Protein AF-A0A2M8N5Y2-F1 (afdb_monomer_lite)

Foldseek 3Di:
DVCLLCLQVVLLVVLLVCLQVVVVVVCCVPPVDDRDCVLVVLSVVLSVVLVVCCVVVVVVLSVVGPCSNVVSSVSSNVSSVVSNVVCVVVVD

Structure (mmCIF, N/CA/C/O backbone):
data_AF-A0A2M8N5Y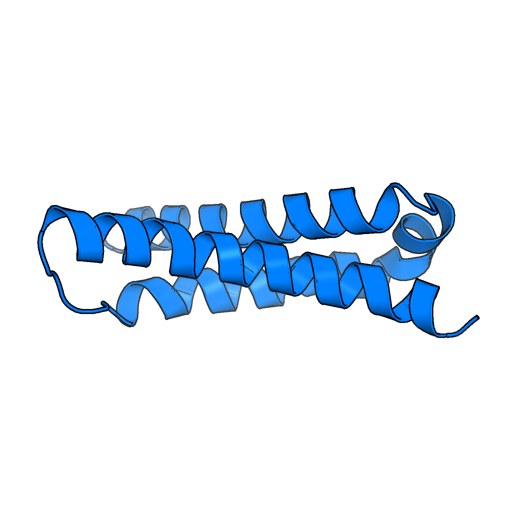2-F1
#
_entry.id   AF-A0A2M8N5Y2-F1
#
loop_
_atom_site.group_PDB
_atom_site.id
_atom_site.type_symbol
_atom_site.label_atom_id
_atom_site.label_alt_id
_atom_site.label_comp_id
_atom_site.label_asym_id
_atom_site.label_entity_id
_atom_site.label_seq_id
_atom_site.pdbx_PDB_ins_code
_atom_site.Cartn_x
_atom_site.Cartn_y
_atom_site.Cartn_z
_atom_site.occupancy
_atom_site.B_iso_or_equiv
_atom_site.auth_seq_id
_atom_site.auth_comp_id
_atom_site.auth_asym_id
_atom_site.auth_atom_id
_atom_site.pdbx_PDB_model_num
ATOM 1 N N . MET A 1 1 ? 20.874 -5.571 -14.216 1.00 52.38 1 MET A N 1
ATOM 2 C CA . MET A 1 1 ? 19.686 -5.401 -15.081 1.00 52.38 1 MET A CA 1
ATOM 3 C C . MET A 1 1 ? 18.423 -6.021 -14.481 1.00 52.38 1 MET A C 1
ATOM 5 O O . MET A 1 1 ? 17.371 -5.435 -14.653 1.00 52.38 1 MET A O 1
ATOM 9 N N . GLU A 1 2 ? 18.494 -7.106 -13.700 1.00 61.81 2 GLU A N 1
ATOM 10 C CA . GLU A 1 2 ? 17.296 -7.721 -13.087 1.00 61.81 2 GLU A CA 1
ATOM 11 C C . GLU A 1 2 ? 16.598 -6.888 -11.995 1.00 61.81 2 GLU A C 1
ATOM 13 O O . GLU A 1 2 ? 15.375 -6.857 -11.927 1.00 61.81 2 GLU A O 1
ATOM 18 N N . TYR A 1 3 ? 17.342 -6.155 -11.162 1.00 64.12 3 TYR A N 1
ATOM 19 C CA . TYR A 1 3 ? 16.774 -5.382 -10.045 1.00 64.12 3 TYR A CA 1
ATOM 20 C C . TYR A 1 3 ? 15.706 -4.356 -10.464 1.00 64.12 3 TYR A C 1
ATOM 22 O O . TYR A 1 3 ? 14.725 -4.173 -9.751 1.00 64.12 3 TYR A O 1
ATOM 30 N N . GLN A 1 4 ? 15.861 -3.710 -11.624 1.00 65.75 4 GLN A N 1
ATOM 31 C CA . GLN A 1 4 ? 14.902 -2.709 -12.109 1.00 65.75 4 GLN A CA 1
ATOM 32 C C . GLN A 1 4 ? 13.549 -3.320 -12.491 1.00 65.75 4 GLN A C 1
ATOM 34 O O . GLN A 1 4 ? 12.541 -2.623 -12.448 1.00 65.75 4 GLN A O 1
ATOM 39 N N . VAL A 1 5 ? 13.520 -4.617 -12.806 1.00 71.19 5 VAL A N 1
ATOM 40 C CA . VAL A 1 5 ? 12.284 -5.356 -13.077 1.00 71.19 5 VAL A CA 1
ATOM 41 C C . VAL A 1 5 ? 11.569 -5.686 -11.769 1.00 71.19 5 VAL A C 1
ATOM 43 O O . VAL A 1 5 ? 10.352 -5.580 -11.700 1.00 71.19 5 VAL A O 1
ATOM 46 N N . TYR A 1 6 ? 12.306 -6.031 -10.708 1.00 76.31 6 TYR A N 1
ATOM 47 C CA . TYR A 1 6 ? 11.714 -6.445 -9.429 1.00 76.31 6 TYR A CA 1
ATOM 48 C C . TYR A 1 6 ? 11.363 -5.283 -8.494 1.00 76.31 6 TYR A C 1
ATOM 50 O O . TYR A 1 6 ? 10.425 -5.388 -7.702 1.00 76.31 6 TYR A O 1
ATOM 58 N N . LEU A 1 7 ? 12.088 -4.165 -8.586 1.00 82.06 7 LEU A N 1
ATOM 59 C CA . LEU A 1 7 ? 11.923 -3.020 -7.692 1.00 82.06 7 LEU A CA 1
ATOM 60 C C . LEU A 1 7 ? 10.487 -2.468 -7.637 1.00 82.06 7 LEU A C 1
ATOM 62 O O . LEU A 1 7 ? 10.021 -2.187 -6.533 1.00 82.06 7 LEU A O 1
ATOM 66 N N . PRO A 1 8 ? 9.752 -2.335 -8.757 1.00 79.19 8 PRO A N 1
ATOM 67 C CA . PRO A 1 8 ? 8.388 -1.825 -8.715 1.00 79.19 8 PRO A CA 1
ATOM 68 C C . PRO A 1 8 ? 7.425 -2.765 -7.989 1.00 79.19 8 PRO A C 1
ATOM 70 O O . PRO A 1 8 ? 6.567 -2.293 -7.252 1.00 79.19 8 PRO A O 1
ATOM 73 N N . TYR A 1 9 ? 7.596 -4.084 -8.117 1.00 80.88 9 TYR A N 1
ATOM 74 C CA . TYR A 1 9 ? 6.784 -5.053 -7.375 1.00 80.88 9 TYR A CA 1
ATOM 75 C C . TYR A 1 9 ? 7.081 -4.992 -5.876 1.00 80.88 9 TYR A C 1
ATOM 77 O O . TYR A 1 9 ? 6.161 -4.977 -5.060 1.00 80.88 9 TYR A O 1
ATOM 85 N N . VAL A 1 10 ? 8.360 -4.887 -5.501 1.00 84.44 10 VAL A N 1
ATOM 86 C CA . VAL A 1 10 ? 8.761 -4.704 -4.097 1.00 84.44 10 VAL A CA 1
ATOM 87 C C . VAL A 1 10 ? 8.176 -3.408 -3.537 1.00 84.44 10 VAL A C 1
ATOM 89 O O . VAL A 1 10 ? 7.617 -3.410 -2.443 1.00 84.44 10 VAL A O 1
ATOM 92 N N . ALA A 1 11 ? 8.245 -2.314 -4.296 1.00 85.50 11 ALA A N 1
ATOM 93 C CA . ALA A 1 11 ? 7.687 -1.028 -3.900 1.00 85.50 11 ALA A CA 1
ATOM 94 C C . ALA A 1 11 ? 6.154 -1.072 -3.791 1.00 85.50 11 ALA A C 1
ATOM 96 O O . ALA A 1 11 ? 5.598 -0.550 -2.828 1.00 85.50 11 ALA A O 1
ATOM 97 N N . TYR A 1 12 ? 5.478 -1.759 -4.714 1.00 84.56 12 TYR A N 1
ATOM 98 C CA . TYR A 1 12 ? 4.039 -2.006 -4.657 1.00 84.56 12 TYR A CA 1
ATOM 99 C C . TYR A 1 12 ? 3.639 -2.713 -3.360 1.00 84.56 12 TYR A C 1
ATOM 101 O O . TYR A 1 12 ? 2.814 -2.201 -2.599 1.00 84.56 12 TYR A O 1
ATOM 109 N N . PHE A 1 13 ? 4.270 -3.853 -3.059 1.00 83.94 13 PHE A N 1
ATOM 110 C CA . PHE A 1 13 ? 3.992 -4.587 -1.827 1.00 83.94 13 PHE A CA 1
ATOM 111 C C . PHE A 1 13 ? 4.364 -3.776 -0.584 1.00 83.94 13 PHE A C 1
ATOM 113 O O . PHE A 1 13 ? 3.612 -3.790 0.386 1.00 83.94 13 PHE A O 1
ATOM 120 N N . ALA A 1 14 ? 5.456 -3.008 -0.612 1.00 87.12 14 ALA A N 1
ATOM 121 C CA . ALA A 1 14 ? 5.803 -2.101 0.479 1.00 87.12 14 ALA A CA 1
ATOM 122 C C . ALA A 1 14 ? 4.717 -1.034 0.713 1.00 87.12 14 ALA A C 1
ATOM 124 O O . ALA A 1 14 ? 4.411 -0.726 1.863 1.00 87.12 14 ALA A O 1
ATOM 125 N N . GLY A 1 15 ? 4.091 -0.517 -0.349 1.00 85.31 15 GLY A N 1
ATOM 126 C CA . GLY A 1 15 ? 2.952 0.401 -0.262 1.00 85.31 15 GLY A CA 1
ATOM 127 C C . GLY A 1 15 ? 1.722 -0.243 0.376 1.00 85.31 15 GLY A C 1
ATOM 128 O O . GLY A 1 15 ? 1.156 0.311 1.322 1.00 85.31 15 GLY A O 1
ATOM 129 N N . VAL A 1 16 ? 1.355 -1.446 -0.081 1.00 85.19 16 VAL A N 1
ATOM 130 C CA . VAL A 1 16 ? 0.243 -2.236 0.482 1.00 85.19 16 VAL A CA 1
ATOM 131 C C . VAL A 1 16 ? 0.481 -2.525 1.969 1.00 85.19 16 VAL A C 1
ATOM 133 O O . VAL A 1 16 ? -0.363 -2.220 2.813 1.00 85.19 16 VAL A O 1
ATOM 136 N N . LEU A 1 17 ? 1.650 -3.076 2.308 1.00 86.00 17 LEU A N 1
ATOM 137 C CA . LEU A 1 17 ? 2.013 -3.424 3.682 1.00 86.00 17 LEU A CA 1
ATOM 138 C C . LEU A 1 17 ? 2.120 -2.182 4.569 1.00 86.00 17 LEU A C 1
ATOM 140 O O . LEU A 1 17 ? 1.656 -2.207 5.707 1.00 86.00 17 LEU A O 1
ATOM 144 N N . GLY A 1 18 ? 2.667 -1.081 4.051 1.00 84.56 18 GLY A N 1
ATOM 145 C CA . GLY A 1 18 ? 2.701 0.203 4.744 1.00 84.56 18 GLY A CA 1
ATOM 146 C C . GLY A 1 18 ? 1.299 0.661 5.136 1.00 84.56 18 GLY A C 1
ATOM 147 O O . GLY A 1 18 ? 1.053 0.953 6.307 1.00 84.56 18 GLY A O 1
ATOM 148 N N . ARG A 1 19 ? 0.343 0.632 4.200 1.00 83.94 19 ARG A N 1
ATOM 149 C CA . ARG A 1 19 ? -1.048 1.025 4.470 1.00 83.94 19 ARG A CA 1
ATOM 150 C C . ARG A 1 19 ? -1.727 0.151 5.530 1.00 83.94 19 ARG A C 1
ATOM 152 O O . ARG A 1 19 ? -2.549 0.683 6.281 1.00 83.94 19 ARG A O 1
ATOM 159 N N . ILE A 1 20 ? -1.376 -1.136 5.597 1.00 82.56 20 ILE A N 1
ATOM 160 C CA . ILE A 1 20 ? -1.884 -2.106 6.580 1.00 82.56 20 ILE A CA 1
ATOM 161 C C . ILE A 1 20 ? -1.257 -1.870 7.961 1.00 82.56 20 ILE A C 1
ATOM 163 O O . ILE A 1 20 ? -1.971 -1.729 8.955 1.00 82.56 20 ILE A O 1
ATOM 167 N N . PHE A 1 21 ? 0.075 -1.830 8.039 1.00 83.44 21 PHE A N 1
ATOM 168 C CA . PHE A 1 21 ? 0.798 -1.842 9.310 1.00 83.44 21 PHE A CA 1
ATOM 169 C C . PHE A 1 21 ? 0.907 -0.467 9.965 1.00 83.44 21 PHE A C 1
ATOM 171 O O . PHE A 1 21 ? 0.850 -0.391 11.187 1.00 83.44 21 PHE A O 1
ATOM 178 N N . ILE A 1 22 ? 1.029 0.623 9.202 1.00 85.25 22 ILE A N 1
ATOM 179 C CA . ILE A 1 22 ? 1.164 1.976 9.767 1.00 85.25 22 ILE A CA 1
ATOM 180 C C . ILE A 1 22 ? -0.010 2.365 10.679 1.00 85.25 22 ILE A C 1
ATOM 182 O O . ILE A 1 22 ? 0.258 2.734 11.823 1.00 85.25 22 ILE A O 1
ATOM 186 N N . PRO A 1 23 ? -1.290 2.267 10.264 1.00 80.31 23 PRO A N 1
ATOM 187 C CA . PRO A 1 23 ? -2.399 2.600 11.157 1.00 80.31 23 PRO A CA 1
ATOM 188 C C . PRO A 1 23 ? -2.449 1.668 12.368 1.00 80.31 23 PRO A C 1
ATOM 190 O O . PRO A 1 23 ? -2.766 2.118 13.462 1.00 80.31 23 PRO A O 1
ATOM 193 N N . TYR A 1 24 ? -2.080 0.395 12.203 1.00 81.50 24 TYR A N 1
ATOM 194 C CA . TYR A 1 24 ? -2.007 -0.531 13.325 1.00 81.50 24 TYR A CA 1
ATOM 195 C C . TYR A 1 24 ? -0.936 -0.125 14.341 1.00 81.50 24 TYR A C 1
ATOM 197 O O . TYR A 1 24 ? -1.213 -0.086 15.534 1.00 81.50 24 TYR A O 1
ATOM 205 N N . ILE A 1 25 ? 0.276 0.205 13.889 1.00 84.31 25 ILE A N 1
ATOM 206 C CA . ILE A 1 25 ? 1.359 0.663 14.766 1.00 84.31 25 ILE A CA 1
ATOM 207 C C . ILE A 1 25 ? 0.931 1.947 15.486 1.00 84.31 25 ILE A C 1
ATOM 209 O O . ILE A 1 25 ? 1.132 2.062 16.692 1.00 84.31 25 ILE A O 1
ATOM 213 N N . GLN A 1 26 ? 0.274 2.874 14.784 1.00 84.19 26 GLN A N 1
ATOM 214 C CA . GLN A 1 26 ? -0.285 4.087 15.388 1.00 84.19 26 GLN A CA 1
ATOM 215 C C . GLN A 1 26 ? -1.333 3.768 16.468 1.00 84.19 26 GLN A C 1
ATOM 217 O O . GLN A 1 26 ? -1.257 4.308 17.570 1.00 84.19 26 GLN A O 1
ATOM 222 N N . GLU A 1 27 ? -2.280 2.868 16.193 1.00 82.50 27 GLU A N 1
ATOM 223 C CA . GLU A 1 27 ? -3.313 2.444 17.150 1.00 82.50 27 GLU A CA 1
ATOM 224 C C . GLU A 1 27 ? -2.719 1.670 18.342 1.00 82.50 27 GLU A C 1
ATOM 226 O O . GLU A 1 27 ? -3.156 1.849 19.481 1.00 82.50 27 GLU A O 1
ATOM 231 N N . ARG A 1 28 ? -1.682 0.859 18.108 1.00 82.56 28 ARG A N 1
ATOM 232 C CA . ARG A 1 28 ? -0.955 0.107 19.138 1.00 82.56 28 ARG A CA 1
ATOM 233 C C . ARG A 1 28 ? -0.188 1.034 20.077 1.00 82.56 28 ARG A C 1
ATOM 235 O O . ARG A 1 28 ? -0.242 0.827 21.284 1.00 82.56 28 ARG A O 1
ATOM 242 N N . ILE A 1 29 ? 0.499 2.041 19.534 1.00 87.25 29 ILE A N 1
ATOM 243 C CA . ILE A 1 29 ? 1.239 3.041 20.320 1.00 87.25 29 ILE A CA 1
ATOM 244 C C . ILE A 1 29 ? 0.275 3.908 21.135 1.00 87.25 29 ILE A C 1
ATOM 246 O O . ILE A 1 29 ? 0.577 4.240 22.277 1.00 87.25 29 ILE A O 1
ATOM 250 N N . LYS A 1 30 ? -0.878 4.270 20.561 1.00 86.12 30 LYS A N 1
ATOM 251 C CA . LYS A 1 30 ? -1.835 5.176 21.202 1.00 86.12 30 LYS A CA 1
ATOM 252 C C . LYS A 1 30 ? -2.677 4.496 22.287 1.00 86.12 30 LYS A C 1
ATOM 254 O O . LYS A 1 30 ? -2.779 5.020 23.389 1.00 86.12 30 LYS A O 1
ATOM 259 N N . ASP A 1 31 ? -3.260 3.340 21.970 1.00 83.50 31 ASP A N 1
ATOM 260 C CA . ASP A 1 31 ? -4.319 2.718 22.777 1.00 83.50 31 ASP A CA 1
ATOM 261 C C . ASP A 1 31 ? -3.984 1.273 23.209 1.00 83.50 31 ASP A C 1
ATOM 263 O O . ASP A 1 31 ? -4.790 0.626 23.876 1.00 83.50 31 ASP A O 1
ATOM 267 N N . GLY A 1 32 ? -2.844 0.704 22.792 1.00 81.62 32 GLY A N 1
ATOM 268 C CA . GLY A 1 32 ? -2.464 -0.675 23.131 1.00 81.62 32 GLY A CA 1
ATOM 269 C C . GLY A 1 32 ? -3.364 -1.762 22.525 1.00 81.62 32 GLY A C 1
ATOM 270 O O . GLY A 1 32 ? -3.269 -2.928 22.916 1.00 81.62 32 GLY A O 1
ATOM 271 N N . ARG A 1 33 ? -4.233 -1.418 21.564 1.00 77.19 33 ARG A N 1
ATOM 272 C CA . ARG A 1 33 ? -5.195 -2.357 20.960 1.00 77.19 33 ARG A CA 1
ATOM 273 C C . ARG A 1 33 ? -4.494 -3.498 20.216 1.00 77.19 33 ARG A C 1
ATOM 275 O O . ARG A 1 33 ? -3.360 -3.364 19.751 1.00 77.19 33 ARG A O 1
ATOM 282 N N . ALA A 1 34 ? -5.151 -4.654 20.161 1.00 76.19 34 ALA A N 1
ATOM 283 C CA . ALA A 1 34 ? -4.675 -5.821 19.421 1.00 76.19 34 ALA A CA 1
ATOM 284 C C . ALA A 1 34 ? -4.982 -5.695 17.921 1.00 76.19 34 ALA A C 1
ATOM 286 O O . ALA A 1 34 ? -5.894 -4.971 17.525 1.00 76.19 34 ALA A O 1
ATOM 287 N N . PHE A 1 35 ? -4.211 -6.406 17.094 1.00 75.69 35 PHE A N 1
ATOM 288 C CA . PHE A 1 35 ? -4.369 -6.402 15.641 1.00 75.69 35 PHE A CA 1
ATOM 289 C C . PHE A 1 35 ? -5.684 -7.076 15.234 1.00 75.69 35 PHE A C 1
ATOM 291 O O . PHE A 1 35 ? -5.878 -8.261 15.512 1.00 75.69 35 PHE A O 1
ATOM 298 N N . ASP A 1 36 ? -6.571 -6.351 14.549 1.00 76.12 36 ASP A N 1
ATOM 299 C CA . ASP A 1 36 ? -7.794 -6.933 13.991 1.00 76.12 36 ASP A CA 1
ATOM 300 C C . ASP A 1 36 ? -7.564 -7.398 12.543 1.00 76.12 36 ASP A C 1
ATOM 302 O O . ASP A 1 36 ? -7.537 -6.619 11.586 1.00 76.12 36 ASP A O 1
ATOM 306 N N . TRP A 1 37 ? -7.420 -8.717 12.401 1.00 76.94 37 TRP A N 1
ATOM 307 C CA . TRP A 1 37 ? -7.185 -9.414 11.136 1.00 76.94 37 TRP A CA 1
ATOM 308 C C . TRP A 1 37 ? -8.346 -9.317 10.142 1.00 76.94 37 TRP A C 1
ATOM 310 O O . TRP A 1 37 ? -8.139 -9.525 8.946 1.00 76.94 37 TRP A O 1
ATOM 320 N N . ARG A 1 38 ? -9.558 -8.948 10.577 1.00 73.75 38 ARG A N 1
ATOM 321 C CA . ARG A 1 38 ? -10.709 -8.798 9.670 1.00 73.75 38 ARG A CA 1
ATOM 322 C C . ARG A 1 38 ? -10.498 -7.661 8.673 1.00 73.75 38 ARG A C 1
ATOM 324 O O . ARG A 1 38 ? -10.891 -7.786 7.512 1.00 73.75 38 ARG A O 1
ATOM 331 N N . TYR A 1 39 ? -9.804 -6.600 9.090 1.00 68.88 39 TYR A N 1
ATOM 332 C CA . TYR A 1 39 ? -9.463 -5.475 8.216 1.00 68.88 39 TYR A CA 1
ATOM 333 C C . TYR A 1 39 ? -8.375 -5.808 7.196 1.00 68.88 39 TYR A C 1
ATOM 335 O O . TYR A 1 39 ? -8.184 -5.054 6.245 1.00 68.88 39 TYR A O 1
ATOM 343 N N . LEU A 1 40 ? -7.654 -6.915 7.375 1.00 75.69 40 LEU A N 1
ATOM 344 C CA . LEU A 1 40 ? -6.611 -7.341 6.448 1.00 75.69 40 LEU A CA 1
ATOM 345 C C . LEU A 1 40 ? -7.193 -7.998 5.197 1.00 75.69 40 LEU A C 1
ATOM 347 O O . LEU A 1 40 ? -6.639 -7.837 4.116 1.00 75.69 40 LEU A O 1
ATOM 351 N N . VAL A 1 41 ? -8.326 -8.695 5.323 1.00 78.81 41 VAL A N 1
ATOM 352 C CA . VAL A 1 41 ? -8.908 -9.489 4.229 1.00 78.81 41 VAL A CA 1
ATOM 353 C C . VAL A 1 41 ? -9.287 -8.611 3.033 1.00 78.81 41 VAL A C 1
ATOM 355 O O . VAL A 1 41 ? -8.911 -8.909 1.905 1.00 78.81 41 VAL A O 1
ATOM 358 N N . GLY A 1 42 ? -9.974 -7.491 3.258 1.00 74.56 42 GLY A N 1
ATOM 359 C CA . GLY A 1 42 ? -10.391 -6.587 2.183 1.00 74.56 42 GLY A CA 1
ATOM 360 C C . GLY A 1 42 ? -9.230 -5.828 1.562 1.00 74.56 42 GLY A C 1
ATOM 361 O O . GLY A 1 42 ? -9.220 -5.612 0.355 1.00 74.56 42 GLY A O 1
ATOM 362 N N . GLN A 1 43 ? -8.225 -5.480 2.368 1.00 78.94 43 GLN A N 1
ATOM 363 C CA . GLN A 1 43 ? -6.990 -4.865 1.880 1.00 78.94 43 GLN A CA 1
ATOM 364 C C . GLN A 1 43 ? -6.186 -5.851 1.027 1.00 78.94 43 GLN A C 1
ATOM 366 O O . GLN A 1 43 ? -5.685 -5.470 -0.025 1.00 78.94 43 GLN A O 1
ATOM 371 N N . ALA A 1 44 ? -6.126 -7.125 1.426 1.00 79.31 44 ALA A N 1
ATOM 372 C CA . ALA A 1 44 ? -5.462 -8.180 0.668 1.00 79.31 44 ALA A CA 1
ATOM 373 C C . ALA A 1 44 ? -6.175 -8.471 -0.661 1.00 79.31 44 ALA A C 1
ATOM 375 O O . ALA A 1 44 ? -5.517 -8.540 -1.694 1.00 79.31 44 ALA A O 1
ATOM 376 N N . ILE A 1 45 ? -7.510 -8.578 -0.666 1.00 82.25 45 ILE A N 1
ATOM 377 C CA . ILE A 1 45 ? -8.286 -8.776 -1.902 1.00 82.25 45 ILE A CA 1
ATOM 378 C C . ILE A 1 45 ? -8.098 -7.583 -2.847 1.00 82.25 45 ILE A C 1
ATOM 380 O O . ILE A 1 45 ? -7.792 -7.779 -4.020 1.00 82.25 45 ILE A O 1
ATOM 384 N N . ALA A 1 46 ? -8.221 -6.350 -2.345 1.00 83.12 46 ALA A N 1
ATOM 385 C CA . ALA A 1 46 ? -8.028 -5.152 -3.160 1.00 83.12 46 ALA A CA 1
ATOM 386 C C . ALA A 1 46 ? -6.593 -5.034 -3.695 1.00 83.12 46 ALA A C 1
ATOM 388 O O . ALA A 1 46 ? -6.409 -4.651 -4.847 1.00 83.12 46 ALA A O 1
ATOM 389 N N . ALA A 1 47 ? -5.587 -5.418 -2.905 1.00 81.62 47 ALA A N 1
ATOM 390 C CA . ALA A 1 47 ? -4.203 -5.485 -3.358 1.00 81.62 47 ALA A CA 1
ATOM 391 C C . ALA A 1 47 ? -4.009 -6.542 -4.457 1.00 81.62 47 ALA A C 1
ATOM 393 O O . ALA A 1 47 ? -3.388 -6.263 -5.473 1.00 81.62 47 ALA A O 1
ATOM 394 N N . ILE A 1 48 ? -4.588 -7.737 -4.329 1.00 83.81 48 ILE A N 1
ATOM 395 C CA . ILE A 1 48 ? -4.500 -8.758 -5.388 1.00 83.81 48 ILE A CA 1
ATOM 396 C C . ILE A 1 48 ? -5.157 -8.259 -6.682 1.00 83.81 48 ILE A C 1
ATOM 398 O O . ILE A 1 48 ? -4.582 -8.401 -7.758 1.00 83.81 48 ILE A O 1
ATOM 402 N N . VAL A 1 49 ? -6.330 -7.628 -6.587 1.00 84.25 49 VAL A N 1
ATOM 403 C CA . VAL A 1 49 ? -7.027 -7.068 -7.755 1.00 84.25 49 VAL A CA 1
ATOM 404 C C . VAL A 1 49 ? -6.220 -5.933 -8.389 1.00 84.25 49 VAL A C 1
ATOM 406 O O . VAL A 1 49 ? -6.068 -5.894 -9.607 1.00 84.25 49 VAL A O 1
ATOM 409 N N . ALA A 1 50 ? -5.653 -5.036 -7.582 1.00 81.12 50 ALA A N 1
ATOM 410 C CA . ALA A 1 50 ? -4.813 -3.949 -8.073 1.00 81.12 50 ALA A CA 1
ATOM 411 C C . ALA A 1 50 ? -3.445 -4.439 -8.581 1.00 81.12 50 ALA A C 1
ATOM 413 O O . ALA A 1 50 ? -2.812 -3.764 -9.380 1.00 81.12 50 ALA A O 1
ATOM 414 N N . LEU A 1 51 ? -2.986 -5.632 -8.213 1.00 80.06 51 LEU A N 1
ATOM 415 C CA . LEU A 1 51 ? -1.771 -6.199 -8.791 1.00 80.06 51 LEU A CA 1
ATOM 416 C C . LEU A 1 51 ? -1.951 -6.560 -10.279 1.00 80.06 51 LEU A C 1
ATOM 418 O O . LEU A 1 51 ? -0.979 -6.522 -11.028 1.00 80.06 51 LEU A O 1
ATOM 422 N N . ILE A 1 52 ? -3.179 -6.845 -10.734 1.00 82.81 52 ILE A N 1
ATOM 423 C CA . ILE A 1 52 ? -3.476 -7.207 -12.132 1.00 82.81 52 ILE A CA 1
ATOM 424 C C . ILE A 1 52 ? -2.949 -6.147 -13.119 1.00 82.81 52 ILE A C 1
ATOM 426 O O . ILE A 1 52 ? -2.098 -6.499 -13.935 1.00 82.81 52 ILE A O 1
ATOM 430 N N . PRO A 1 53 ? -3.353 -4.861 -13.044 1.00 75.81 53 PRO A N 1
ATOM 431 C CA . PRO A 1 53 ? -2.850 -3.833 -13.956 1.00 75.81 53 PRO A CA 1
ATOM 432 C C . PRO A 1 53 ? -1.343 -3.569 -13.821 1.00 75.81 53 PRO A C 1
ATOM 434 O O . PRO A 1 53 ? -0.716 -3.161 -14.794 1.00 75.81 53 PRO A O 1
ATOM 437 N N . VAL A 1 54 ? -0.744 -3.828 -12.652 1.00 73.00 54 VAL A N 1
ATOM 438 C CA . VAL A 1 54 ? 0.712 -3.709 -12.439 1.00 73.00 54 VAL A CA 1
ATOM 439 C C . VAL A 1 54 ? 1.468 -4.793 -13.210 1.00 73.00 54 VAL A C 1
ATOM 441 O O . VAL A 1 54 ? 2.511 -4.516 -13.796 1.00 73.00 54 VAL A O 1
ATOM 444 N N . VAL A 1 55 ? 0.929 -6.014 -13.245 1.00 79.19 55 VAL A N 1
ATOM 445 C CA . VAL A 1 55 ? 1.517 -7.148 -13.972 1.00 79.19 55 VAL A CA 1
ATOM 446 C C . VAL A 1 55 ? 1.250 -7.044 -15.474 1.00 79.19 55 VAL A C 1
ATOM 448 O O . VAL A 1 55 ? 2.160 -7.256 -16.268 1.00 79.19 55 VAL A O 1
ATOM 451 N N . THR A 1 56 ? 0.030 -6.690 -15.890 1.00 79.75 56 THR A N 1
ATOM 452 C CA . THR A 1 56 ? -0.324 -6.593 -17.319 1.00 79.75 56 THR A CA 1
ATOM 453 C C . THR A 1 56 ? 0.195 -5.318 -17.984 1.00 79.75 56 THR A C 1
ATOM 455 O O . THR A 1 56 ? 0.290 -5.264 -19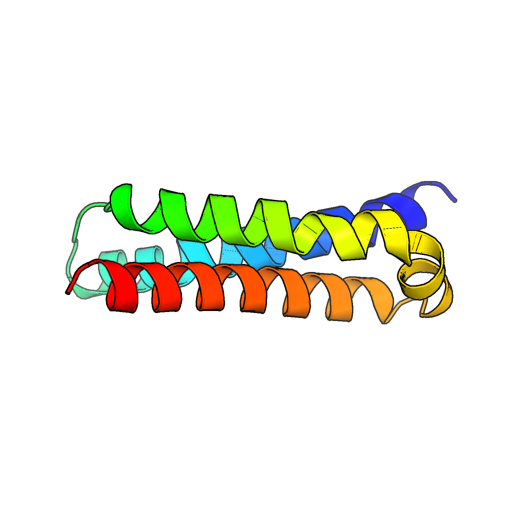.204 1.00 79.75 56 THR A O 1
ATOM 458 N N . GLY A 1 57 ? 0.496 -4.280 -17.197 1.00 71.06 57 GLY A N 1
ATOM 459 C CA . GLY A 1 57 ? 1.035 -2.993 -17.643 1.00 71.06 57 GLY A CA 1
ATOM 460 C C . GLY A 1 57 ? 2.516 -2.802 -17.309 1.00 71.06 57 GLY A C 1
ATOM 461 O O . GLY A 1 57 ? 2.958 -1.661 -17.160 1.00 71.06 57 GLY A O 1
ATOM 462 N N . SER A 1 58 ? 3.283 -3.888 -17.157 1.00 65.50 58 SER A N 1
ATOM 463 C CA . SER A 1 58 ? 4.684 -3.845 -16.711 1.00 65.50 58 SER A CA 1
ATOM 464 C C . SER A 1 58 ? 5.562 -2.931 -17.565 1.00 65.50 58 SER A C 1
ATOM 466 O O . SER A 1 58 ? 6.428 -2.240 -17.032 1.00 65.50 58 SER A O 1
ATOM 468 N N . ASP A 1 59 ? 5.302 -2.866 -18.871 1.00 70.38 59 ASP A N 1
ATOM 469 C CA . ASP A 1 59 ? 6.084 -2.061 -19.814 1.00 70.38 59 ASP A CA 1
ATOM 470 C C . ASP A 1 59 ? 5.961 -0.563 -19.521 1.00 70.38 59 ASP A C 1
ATOM 472 O O . ASP A 1 59 ? 6.946 0.173 -19.599 1.00 70.38 59 ASP A O 1
ATOM 476 N N . TRP A 1 60 ? 4.778 -0.113 -19.091 1.00 68.62 60 TRP A N 1
ATOM 477 C CA . TRP A 1 60 ? 4.572 1.266 -18.656 1.00 68.62 60 TRP A CA 1
ATOM 478 C C . TRP A 1 60 ? 5.380 1.563 -17.388 1.00 68.62 60 TRP A C 1
ATOM 480 O O . TRP A 1 60 ? 6.094 2.562 -17.337 1.00 68.62 60 TRP A O 1
ATOM 490 N N . ILE A 1 61 ? 5.360 0.670 -16.398 1.00 65.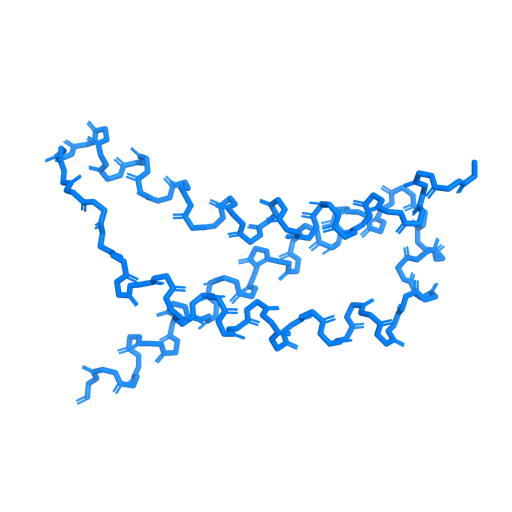56 61 ILE A N 1
ATOM 491 C CA . ILE A 1 61 ? 6.090 0.856 -15.134 1.00 65.56 61 ILE A CA 1
ATOM 492 C C . ILE A 1 61 ? 7.607 0.888 -15.363 1.00 65.56 61 ILE A C 1
ATOM 494 O O . ILE A 1 61 ? 8.304 1.718 -14.777 1.00 65.56 61 ILE A O 1
ATOM 498 N N . VAL A 1 62 ? 8.112 0.022 -16.245 1.00 66.69 62 VAL A N 1
ATOM 499 C CA . VAL A 1 62 ? 9.531 -0.030 -16.620 1.00 66.69 62 VAL A CA 1
ATOM 500 C C . VAL A 1 62 ? 9.936 1.206 -17.433 1.00 66.69 62 VAL A C 1
ATOM 502 O O . VAL A 1 62 ? 11.013 1.757 -17.199 1.00 66.69 62 VAL A O 1
ATOM 505 N N . SER A 1 63 ? 9.066 1.709 -18.319 1.00 71.31 63 SER A N 1
ATOM 506 C CA . SER A 1 63 ? 9.347 2.893 -19.151 1.00 71.31 63 SER A CA 1
ATOM 507 C C . SER A 1 63 ? 9.535 4.189 -18.351 1.00 71.31 63 SER A C 1
ATOM 509 O O . SER A 1 63 ? 10.216 5.107 -18.801 1.00 71.31 63 SER A O 1
ATOM 511 N N . VAL A 1 64 ? 8.976 4.252 -17.139 1.00 68.06 64 VAL A N 1
ATOM 512 C CA . VAL A 1 64 ? 9.025 5.423 -16.248 1.00 68.06 64 VAL A CA 1
ATOM 513 C C . VAL A 1 64 ? 10.304 5.432 -15.378 1.00 68.06 64 VAL A C 1
ATOM 515 O O . VAL A 1 64 ? 10.575 6.386 -14.642 1.00 68.06 64 VAL A O 1
ATOM 518 N N . GLY A 1 65 ? 11.143 4.392 -15.471 1.00 68.75 65 GLY A N 1
ATOM 519 C CA . GLY A 1 65 ? 12.458 4.332 -14.830 1.00 68.75 65 GLY A CA 1
ATOM 520 C C . GLY A 1 65 ? 12.400 4.522 -13.310 1.00 68.75 65 GLY A C 1
ATOM 521 O O . GLY A 1 65 ? 11.613 3.886 -12.609 1.00 68.75 65 GLY A O 1
ATOM 522 N N . ALA A 1 66 ? 13.221 5.429 -12.773 1.00 65.88 66 ALA A N 1
ATOM 523 C CA . ALA A 1 66 ? 13.293 5.707 -11.336 1.00 65.88 66 ALA A CA 1
ATOM 524 C C . ALA A 1 66 ? 12.018 6.340 -10.741 1.00 65.88 66 ALA A C 1
ATOM 526 O O . ALA A 1 66 ? 11.965 6.548 -9.538 1.00 65.88 66 ALA A O 1
ATOM 527 N N . MET A 1 67 ? 10.988 6.652 -11.526 1.00 75.56 67 MET A N 1
ATOM 528 C CA . MET A 1 67 ? 9.686 7.057 -10.982 1.00 75.56 67 MET A CA 1
ATOM 529 C C . MET A 1 67 ? 8.671 5.905 -10.940 1.00 75.56 67 MET A C 1
ATOM 531 O O . MET A 1 67 ? 7.686 5.989 -10.205 1.00 75.56 67 MET A O 1
ATOM 535 N N . GLY A 1 68 ? 8.928 4.804 -11.656 1.00 73.25 68 GLY A N 1
ATOM 536 C CA . GLY A 1 68 ? 8.015 3.662 -11.738 1.00 73.25 68 GLY A CA 1
ATOM 537 C C . GLY A 1 68 ? 7.797 2.971 -10.391 1.00 73.25 68 GLY A C 1
ATOM 538 O O . GLY A 1 68 ? 6.683 2.565 -10.070 1.00 73.25 68 GLY A O 1
ATOM 539 N N . TRP A 1 69 ? 8.828 2.913 -9.543 1.00 75.94 69 TRP A N 1
ATOM 540 C CA . TRP A 1 69 ? 8.717 2.316 -8.209 1.00 75.94 69 TRP A CA 1
ATOM 541 C C . TRP A 1 69 ? 7.936 3.195 -7.219 1.00 75.94 69 TRP A C 1
ATOM 543 O O . TRP A 1 69 ? 7.180 2.662 -6.412 1.00 75.94 69 TRP A O 1
ATOM 553 N N . LEU A 1 70 ? 8.037 4.528 -7.308 1.00 80.94 70 LEU A N 1
ATOM 554 C CA . LEU A 1 70 ? 7.210 5.440 -6.503 1.00 80.94 70 LEU A CA 1
ATOM 555 C C . LEU A 1 70 ? 5.735 5.360 -6.905 1.00 80.94 70 LEU A C 1
ATOM 557 O O . LEU A 1 70 ? 4.863 5.311 -6.037 1.00 80.94 70 LEU A O 1
ATOM 561 N N . ALA A 1 71 ? 5.454 5.301 -8.210 1.00 81.19 71 ALA A N 1
ATOM 562 C CA . ALA A 1 71 ? 4.099 5.104 -8.716 1.00 81.19 71 ALA A CA 1
ATOM 563 C C . ALA A 1 71 ? 3.521 3.760 -8.246 1.00 81.19 71 ALA A C 1
ATOM 565 O O . ALA A 1 71 ? 2.396 3.715 -7.752 1.00 81.19 71 ALA A O 1
ATOM 566 N N . ALA A 1 72 ? 4.311 2.684 -8.314 1.00 80.31 72 ALA A N 1
ATOM 567 C CA . ALA A 1 72 ? 3.912 1.367 -7.829 1.00 80.31 72 ALA A CA 1
ATOM 568 C C . ALA A 1 72 ? 3.636 1.365 -6.314 1.00 80.31 72 ALA A C 1
ATOM 570 O O . ALA A 1 72 ? 2.618 0.828 -5.879 1.00 80.31 72 ALA A O 1
ATOM 571 N N . PHE A 1 73 ? 4.477 2.033 -5.517 1.00 82.56 73 PHE A N 1
ATOM 572 C CA . PHE A 1 73 ? 4.249 2.220 -4.082 1.00 82.56 73 PHE A CA 1
ATOM 573 C C . PHE A 1 73 ? 2.941 2.964 -3.794 1.00 82.56 73 PHE A C 1
ATOM 575 O O . PHE A 1 73 ? 2.111 2.479 -3.023 1.00 82.56 73 PHE A O 1
ATOM 582 N N . ALA A 1 74 ? 2.729 4.122 -4.427 1.00 83.94 74 ALA A N 1
ATOM 583 C CA . ALA A 1 74 ? 1.519 4.921 -4.240 1.00 83.94 74 ALA A CA 1
ATOM 584 C C . ALA A 1 74 ? 0.260 4.146 -4.657 1.00 83.94 74 ALA A C 1
ATOM 586 O O . ALA A 1 74 ? -0.773 4.217 -3.990 1.00 83.94 74 ALA A O 1
ATOM 587 N N . TYR A 1 75 ? 0.363 3.357 -5.724 1.00 83.75 75 TYR A N 1
ATOM 588 C CA . TYR A 1 75 ? -0.725 2.523 -6.208 1.00 83.75 75 TYR A CA 1
ATOM 589 C C . TYR A 1 75 ? -1.057 1.374 -5.245 1.00 83.75 75 TYR A C 1
ATOM 591 O O . TYR A 1 75 ? -2.224 1.166 -4.915 1.00 83.75 75 TYR A O 1
ATOM 599 N N . GLY A 1 76 ? -0.044 0.683 -4.713 1.00 81.69 76 GLY A N 1
ATOM 600 C CA . GLY A 1 76 ? -0.228 -0.330 -3.669 1.00 81.69 76 GLY A CA 1
ATOM 601 C C . GLY A 1 76 ? -0.833 0.246 -2.387 1.00 81.69 76 GLY A C 1
ATOM 602 O O . GLY A 1 76 ? -1.753 -0.332 -1.806 1.00 81.69 76 GLY A O 1
ATOM 603 N N . TRP A 1 77 ? -0.388 1.437 -1.984 1.00 82.19 77 TRP A N 1
ATOM 604 C CA . TRP A 1 77 ? -0.960 2.159 -0.849 1.00 82.19 77 TRP A CA 1
ATOM 605 C C . TRP A 1 77 ? -2.446 2.485 -1.054 1.00 82.19 77 TRP A C 1
ATOM 607 O O . TRP A 1 77 ? -3.270 2.230 -0.171 1.00 82.19 77 TRP A O 1
ATOM 617 N N . ALA A 1 78 ? -2.801 3.023 -2.224 1.00 83.31 78 ALA A N 1
ATOM 618 C CA . ALA A 1 78 ? -4.179 3.350 -2.576 1.00 83.31 78 ALA A CA 1
ATOM 619 C C . ALA A 1 78 ? -5.067 2.097 -2.645 1.00 83.31 78 ALA A C 1
ATOM 621 O O . ALA A 1 78 ? -6.196 2.124 -2.160 1.00 83.31 78 ALA A O 1
ATOM 622 N N . ALA A 1 79 ? -4.551 0.979 -3.167 1.00 79.44 79 ALA A N 1
ATOM 623 C CA . ALA A 1 79 ? -5.272 -0.292 -3.197 1.00 79.44 79 ALA A CA 1
ATOM 624 C C . ALA A 1 79 ? -5.637 -0.785 -1.785 1.00 79.44 79 ALA A C 1
ATOM 626 O O . ALA A 1 79 ? -6.778 -1.187 -1.540 1.00 79.44 79 ALA A O 1
ATOM 627 N N . GLY A 1 80 ? -4.701 -0.680 -0.834 1.00 77.44 80 GLY A N 1
ATOM 628 C CA . GLY A 1 80 ? -4.974 -0.968 0.575 1.00 77.44 80 GLY A CA 1
ATOM 629 C C . GLY A 1 80 ? -6.042 -0.042 1.171 1.00 77.44 80 GLY A C 1
ATOM 630 O O . GLY A 1 80 ? -6.897 -0.483 1.937 1.00 77.44 80 GLY A O 1
ATOM 631 N N . ASP A 1 81 ? -6.062 1.237 0.789 1.00 78.69 81 ASP A N 1
ATOM 632 C CA . ASP A 1 81 ? -7.078 2.176 1.273 1.00 78.69 81 ASP A CA 1
ATOM 633 C C . ASP A 1 81 ? -8.478 1.854 0.729 1.00 78.69 81 ASP A C 1
ATOM 635 O O . ASP A 1 81 ? -9.442 1.762 1.495 1.00 78.69 81 ASP A O 1
ATOM 639 N N . VAL A 1 82 ? -8.575 1.568 -0.572 1.00 78.88 82 VAL A N 1
ATOM 640 C CA . VAL A 1 82 ? -9.822 1.170 -1.239 1.00 78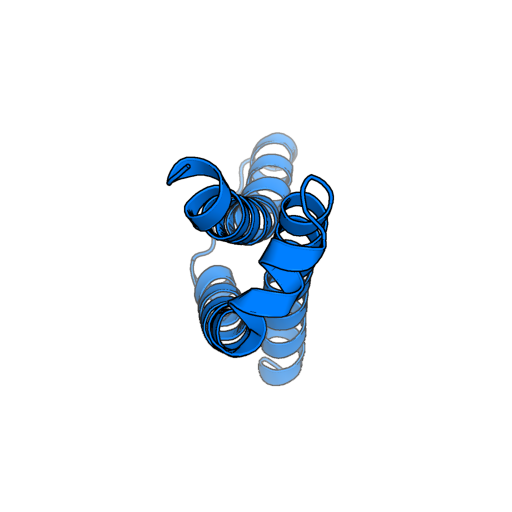.88 82 VAL A CA 1
ATOM 641 C C . VAL A 1 82 ? -10.397 -0.101 -0.615 1.00 78.88 82 VAL A C 1
ATOM 643 O O . VAL A 1 82 ? -11.586 -0.139 -0.297 1.00 78.88 82 VAL A O 1
ATOM 646 N N . GLY A 1 83 ? -9.567 -1.115 -0.348 1.00 72.06 83 GLY A N 1
ATOM 647 C CA . GLY A 1 83 ? -10.011 -2.346 0.314 1.00 72.06 83 GLY A CA 1
ATOM 648 C C . GLY A 1 83 ? -10.632 -2.099 1.693 1.00 72.06 83 GLY A C 1
ATOM 649 O O . GLY A 1 83 ? -11.656 -2.698 2.037 1.00 72.06 83 GLY A O 1
ATOM 650 N N . ARG A 1 84 ? -10.071 -1.158 2.464 1.00 70.81 84 ARG A N 1
ATOM 651 C CA . ARG A 1 84 ? -10.617 -0.748 3.767 1.00 70.81 84 ARG A CA 1
ATOM 652 C C . ARG A 1 84 ? -11.935 0.018 3.627 1.00 70.81 84 ARG A C 1
ATOM 654 O O . ARG A 1 84 ? -12.838 -0.180 4.441 1.00 70.81 84 ARG A O 1
ATOM 661 N N . VAL A 1 85 ? -12.053 0.895 2.631 1.00 78.12 85 VAL A N 1
ATOM 662 C CA . VAL A 1 85 ? -13.285 1.659 2.366 1.00 78.12 85 VAL A CA 1
ATOM 663 C C . VAL A 1 85 ? -14.418 0.730 1.930 1.00 78.12 85 VAL A C 1
ATOM 665 O O . VAL A 1 85 ? -15.511 0.815 2.488 1.00 78.12 85 VAL A O 1
ATOM 668 N N . ILE A 1 86 ? -14.152 -0.204 1.013 1.00 75.38 86 ILE A N 1
ATOM 669 C CA . ILE A 1 86 ? -15.144 -1.176 0.533 1.00 75.38 86 ILE A CA 1
ATOM 670 C C . ILE A 1 86 ? -15.639 -2.060 1.679 1.00 75.38 86 ILE A C 1
ATOM 672 O O . ILE A 1 86 ? -16.845 -2.225 1.831 1.00 75.38 86 ILE A O 1
ATOM 676 N N . GLN A 1 87 ? -14.751 -2.569 2.542 1.00 69.88 87 GLN A N 1
ATOM 677 C CA . GLN A 1 87 ? -15.178 -3.346 3.714 1.00 69.88 87 GLN A CA 1
ATOM 678 C C . GLN A 1 87 ? -16.072 -2.548 4.667 1.00 69.88 87 GLN A C 1
ATOM 680 O O . GLN A 1 87 ? -17.052 -3.081 5.178 1.00 69.88 87 GLN A O 1
ATOM 685 N N . LYS A 1 88 ? -15.759 -1.268 4.902 1.00 73.06 88 LYS A N 1
ATOM 686 C CA . LYS A 1 88 ? -16.606 -0.395 5.727 1.00 73.06 88 LYS A CA 1
ATOM 687 C C . LYS A 1 88 ? -17.966 -0.115 5.085 1.00 73.06 88 LYS A C 1
ATOM 689 O O . LYS A 1 88 ? -18.931 0.087 5.813 1.00 73.06 88 LYS A O 1
ATOM 694 N N . ALA A 1 89 ? -18.031 -0.069 3.755 1.00 74.12 89 ALA A N 1
ATOM 695 C CA . ALA A 1 89 ? -19.270 0.143 3.013 1.00 74.12 89 ALA A CA 1
ATOM 696 C C . ALA A 1 89 ? -20.135 -1.128 2.937 1.00 74.12 89 ALA A C 1
ATOM 698 O O . ALA A 1 89 ? -21.348 -1.023 3.049 1.00 74.12 89 ALA A O 1
ATOM 699 N N . ALA A 1 90 ? -19.517 -2.305 2.788 1.00 67.50 90 ALA A N 1
ATOM 70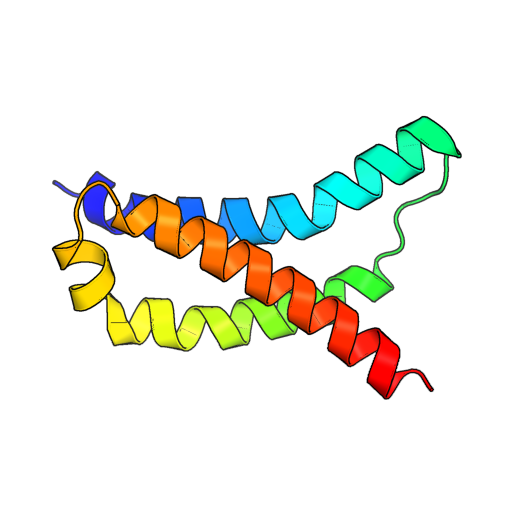0 C CA . ALA A 1 90 ? -20.198 -3.600 2.692 1.00 67.50 90 ALA A CA 1
ATOM 701 C C . ALA A 1 90 ? -20.568 -4.219 4.056 1.00 67.50 90 ALA A C 1
ATOM 703 O O . ALA A 1 90 ? -21.374 -5.139 4.111 1.00 67.50 90 ALA A O 1
ATOM 704 N N . GLY A 1 91 ? -19.952 -3.753 5.149 1.00 60.91 91 GLY A N 1
ATOM 705 C CA . GLY A 1 91 ? -20.265 -4.156 6.526 1.00 60.91 91 GLY A CA 1
ATOM 706 C C . GLY A 1 91 ? -21.349 -3.312 7.213 1.00 60.91 91 GLY A C 1
ATOM 707 O O . GLY A 1 91 ? -21.464 -3.382 8.436 1.00 60.91 91 GLY A O 1
ATOM 708 N N . LYS A 1 92 ? -22.084 -2.490 6.455 1.00 46.91 92 LYS A N 1
ATOM 709 C CA . LYS A 1 92 ? -23.349 -1.856 6.857 1.00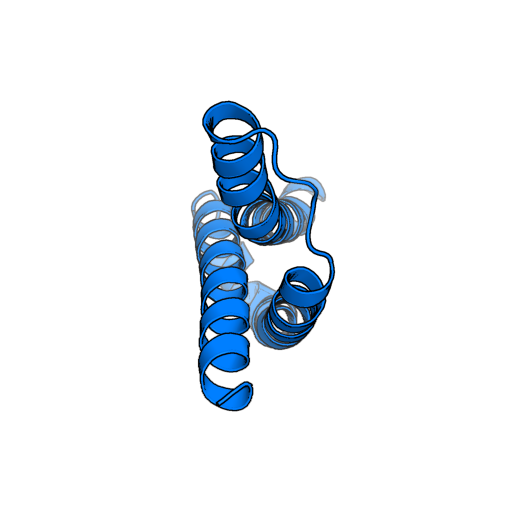 46.91 92 LYS A CA 1
ATOM 710 C C . LYS A 1 92 ? -24.504 -2.584 6.185 1.00 46.91 92 LYS A C 1
ATOM 712 O O . LYS A 1 92 ? -25.580 -2.618 6.815 1.00 46.91 92 LYS A O 1
#

pLDDT: mean 77.15, std 7.62, range [46.91, 87.25]

Sequence (92 aa):
MEYQVYLPYVAYFAGVLGRIFIPYIQERIKDGRAFDWRYLVGQAIAAIVALIPVVTGSDWIVSVGAMGWLAAFAYGWAAGDVGRVIQKAAGK

Radius of gyration: 14.65 Å; chains: 1; bounding box: 43×16×43 Å

Secondary structure (DSSP, 8-state):
--HHHHHHHHHHHHHHHHHHHHHHHHHHHHH-PPP-THHHHHHHHHHHHHHHHHHHTHHHHHHTGGGHHHHHHHHHHHHHHHHHHHHHHHT-